Protein AF-A0A2M7FLP8-F1 (afdb_monomer_lite)

Structure (mmCIF, N/CA/C/O backbone):
data_AF-A0A2M7FLP8-F1
#
_entry.id   AF-A0A2M7FLP8-F1
#
loop_
_atom_site.group_PDB
_atom_site.id
_atom_site.type_symbol
_atom_site.label_atom_id
_atom_site.label_alt_id
_atom_site.label_comp_id
_atom_site.label_asym_id
_atom_site.label_entity_id
_atom_site.label_seq_id
_atom_site.pdbx_PDB_ins_code
_atom_site.Cartn_x
_atom_site.Cartn_y
_atom_site.Cartn_z
_atom_site.occupancy
_atom_site.B_iso_or_equiv
_atom_site.auth_seq_id
_atom_site.auth_comp_id
_atom_site.auth_asym_id
_atom_site.auth_atom_id
_atom_site.pdbx_PDB_model_num
ATOM 1 N N . LEU A 1 1 ? 17.988 -14.431 -6.220 1.00 44.38 1 LEU A N 1
ATOM 2 C CA . LEU A 1 1 ? 16.830 -15.177 -6.778 1.00 44.38 1 LEU A CA 1
ATOM 3 C C . LEU A 1 1 ? 16.066 -15.914 -5.669 1.00 44.38 1 LEU A C 1
ATOM 5 O O . LEU A 1 1 ? 15.676 -17.062 -5.817 1.00 44.38 1 LEU A O 1
ATOM 9 N N . THR A 1 2 ? 15.827 -15.233 -4.553 1.00 54.09 2 THR A N 1
ATOM 10 C CA . THR A 1 2 ? 15.030 -15.701 -3.413 1.00 54.09 2 THR A CA 1
ATOM 11 C C . THR A 1 2 ? 14.329 -14.444 -2.914 1.00 54.09 2 THR A C 1
ATOM 13 O O . THR A 1 2 ? 14.958 -13.666 -2.202 1.00 54.09 2 THR A O 1
ATOM 16 N N . PRO A 1 3 ? 13.139 -14.113 -3.455 1.00 52.19 3 PRO A N 1
ATOM 17 C CA . PRO A 1 3 ? 11.907 -14.583 -2.820 1.00 52.19 3 PRO A CA 1
ATOM 18 C C . PRO A 1 3 ? 10.701 -14.682 -3.791 1.00 52.19 3 PRO A C 1
ATOM 20 O O . PRO A 1 3 ? 10.069 -13.693 -4.126 1.00 52.19 3 PRO A O 1
ATOM 23 N N . THR A 1 4 ? 10.323 -15.894 -4.194 1.00 54.62 4 THR A N 1
ATOM 24 C CA . THR A 1 4 ? 8.962 -16.201 -4.716 1.00 54.62 4 THR A CA 1
ATOM 25 C C . THR A 1 4 ? 8.405 -17.471 -4.045 1.00 54.62 4 THR A C 1
ATOM 27 O O . THR A 1 4 ? 7.317 -17.955 -4.342 1.00 54.62 4 THR A O 1
ATOM 30 N N . LEU A 1 5 ? 9.160 -18.034 -3.094 1.00 55.06 5 LEU A N 1
ATOM 31 C CA . LEU A 1 5 ? 8.948 -19.375 -2.543 1.00 55.06 5 LEU A CA 1
ATOM 32 C C . LEU A 1 5 ? 7.967 -19.437 -1.360 1.00 55.06 5 LEU A C 1
ATOM 34 O O . LEU A 1 5 ? 7.637 -20.534 -0.933 1.00 55.06 5 LEU A O 1
ATOM 38 N N . LEU A 1 6 ? 7.450 -18.304 -0.871 1.00 60.72 6 L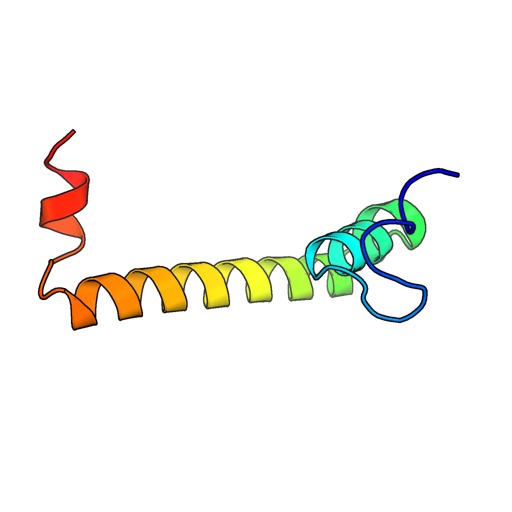EU A N 1
ATOM 39 C CA . LEU A 1 6 ? 6.355 -18.281 0.116 1.00 60.72 6 LEU A CA 1
ATOM 40 C C . LEU A 1 6 ? 4.993 -17.889 -0.491 1.00 60.72 6 LEU A C 1
ATOM 42 O O . LEU A 1 6 ? 3.995 -17.898 0.219 1.00 60.72 6 LEU A O 1
ATOM 46 N N . GLY A 1 7 ? 4.939 -17.557 -1.790 1.00 60.53 7 GLY A N 1
ATOM 47 C CA . GLY A 1 7 ? 3.731 -17.050 -2.459 1.00 60.53 7 GLY A CA 1
ATOM 48 C C . GLY A 1 7 ? 3.375 -17.710 -3.795 1.00 60.53 7 GLY A C 1
ATOM 49 O O . GLY A 1 7 ? 2.341 -17.384 -4.350 1.00 60.53 7 GLY A O 1
ATOM 50 N N . GLY A 1 8 ? 4.165 -18.651 -4.324 1.00 59.22 8 GLY A N 1
ATOM 51 C CA . GLY A 1 8 ? 3.844 -19.372 -5.566 1.00 59.22 8 GLY A CA 1
ATOM 52 C C . GLY A 1 8 ? 3.888 -18.511 -6.844 1.00 59.22 8 GLY A C 1
ATOM 53 O O . GLY A 1 8 ? 3.683 -17.304 -6.831 1.00 59.22 8 GLY A O 1
ATOM 54 N N . LYS A 1 9 ? 4.125 -19.150 -7.999 1.00 58.09 9 LYS A N 1
ATOM 55 C CA . LYS A 1 9 ? 4.356 -18.504 -9.315 1.00 58.09 9 LYS A CA 1
ATOM 56 C C . LYS A 1 9 ? 3.264 -17.506 -9.760 1.00 58.09 9 LYS A C 1
ATOM 58 O O . LYS A 1 9 ? 3.541 -16.644 -10.587 1.00 58.09 9 LYS A O 1
ATOM 63 N N . ASN A 1 10 ? 2.052 -17.621 -9.210 1.00 62.59 10 ASN A N 1
ATOM 64 C CA . ASN A 1 10 ? 0.881 -16.823 -9.584 1.00 62.59 10 ASN A CA 1
ATOM 65 C C . ASN A 1 10 ? 0.301 -15.968 -8.441 1.00 62.59 10 ASN A C 1
ATOM 67 O O . ASN A 1 10 ? -0.622 -15.202 -8.698 1.00 62.59 10 ASN A O 1
ATOM 71 N N . SER A 1 11 ? 0.789 -16.083 -7.200 1.00 57.53 11 SER A N 1
ATOM 72 C CA . SER A 1 11 ? 0.288 -15.283 -6.072 1.00 57.53 11 SER A CA 1
ATOM 73 C C . SER A 1 11 ? 1.344 -14.252 -5.684 1.00 57.53 11 SER A C 1
ATOM 75 O O . SER A 1 11 ? 2.080 -14.371 -4.704 1.00 57.53 11 SER A O 1
ATOM 77 N N . GLN A 1 12 ? 1.424 -13.231 -6.535 1.00 72.94 12 GLN A N 1
ATOM 78 C CA . GLN A 1 12 ? 2.250 -12.060 -6.287 1.00 72.94 12 GLN A CA 1
ATOM 79 C C . GLN A 1 12 ? 1.562 -11.170 -5.259 1.00 72.94 12 GLN A C 1
ATOM 81 O O . GLN A 1 12 ? 0.383 -10.831 -5.395 1.00 72.94 12 GLN A O 1
ATOM 86 N N . TRP A 1 13 ? 2.315 -10.768 -4.242 1.00 79.94 13 TRP A N 1
ATOM 87 C CA . TRP A 1 13 ? 1.841 -9.789 -3.277 1.00 79.94 13 TRP A CA 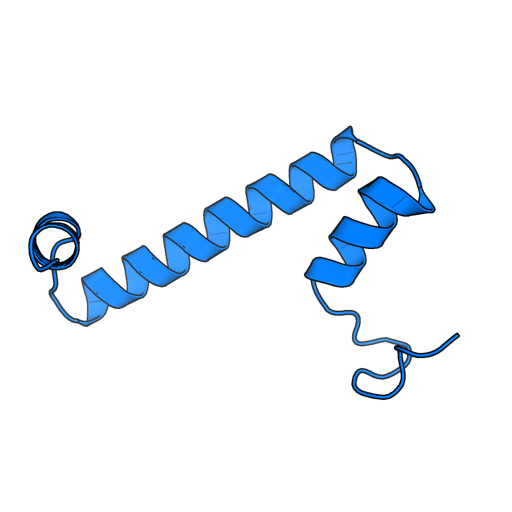1
ATOM 88 C C . TRP A 1 13 ? 1.652 -8.433 -3.962 1.00 79.94 13 TRP A C 1
ATOM 90 O O . TRP A 1 13 ? 2.393 -8.069 -4.875 1.00 79.94 13 TRP A O 1
ATOM 100 N N . PHE A 1 14 ? 0.667 -7.656 -3.511 1.00 84.44 14 PHE A N 1
ATOM 101 C CA . PHE A 1 14 ? 0.360 -6.352 -4.109 1.00 84.44 14 PHE A CA 1
ATOM 102 C C . PHE A 1 14 ? 1.573 -5.400 -4.106 1.00 84.44 14 PHE A C 1
ATOM 104 O O . PHE A 1 14 ? 1.797 -4.657 -5.058 1.00 84.44 14 PHE A O 1
ATOM 111 N N . THR A 1 15 ? 2.421 -5.471 -3.078 1.00 85.12 15 THR A N 1
ATOM 112 C CA . THR A 1 15 ? 3.672 -4.698 -2.995 1.00 85.12 15 THR A CA 1
ATOM 113 C C . THR A 1 15 ? 4.713 -5.123 -4.035 1.00 85.12 15 THR A C 1
ATOM 115 O O . THR A 1 15 ? 5.480 -4.287 -4.507 1.00 85.12 15 THR A O 1
ATOM 118 N N . GLU A 1 16 ? 4.710 -6.388 -4.454 1.00 87.25 16 GLU A N 1
ATOM 119 C CA . GLU A 1 16 ? 5.592 -6.920 -5.500 1.00 87.25 16 GLU A CA 1
ATOM 120 C C . GLU A 1 16 ? 5.213 -6.371 -6.886 1.00 87.25 16 GLU A C 1
ATOM 122 O O . GLU A 1 16 ? 6.085 -6.072 -7.708 1.00 87.25 16 GLU A O 1
ATOM 127 N N . GLN A 1 17 ? 3.917 -6.123 -7.118 1.00 87.25 17 GLN A N 1
ATOM 128 C CA . GLN A 1 17 ? 3.446 -5.413 -8.313 1.00 87.25 17 GLN A CA 1
ATOM 129 C C . GLN A 1 17 ? 3.973 -3.976 -8.354 1.00 87.25 17 GLN A C 1
ATOM 131 O O . GLN A 1 17 ? 4.520 -3.552 -9.372 1.00 87.25 17 GLN A O 1
ATOM 136 N N . ILE A 1 18 ? 3.870 -3.241 -7.242 1.00 88.25 18 ILE A N 1
ATOM 137 C CA . ILE A 1 18 ? 4.380 -1.865 -7.138 1.00 88.25 18 ILE A CA 1
ATOM 138 C C . ILE A 1 18 ? 5.899 -1.834 -7.363 1.00 88.25 18 ILE A C 1
ATOM 140 O O . ILE A 1 18 ? 6.397 -1.012 -8.136 1.00 88.25 18 ILE A O 1
ATOM 144 N N . TYR A 1 19 ? 6.630 -2.764 -6.740 1.00 90.31 19 TYR A N 1
ATOM 145 C CA . TYR A 1 19 ? 8.079 -2.891 -6.897 1.00 90.31 19 TYR A CA 1
ATOM 146 C C . TYR A 1 19 ? 8.474 -3.112 -8.361 1.00 90.31 19 TYR A C 1
ATOM 148 O O . TYR A 1 19 ? 9.360 -2.431 -8.880 1.00 90.31 19 TYR A O 1
ATOM 156 N N . THR A 1 20 ? 7.772 -4.014 -9.049 1.00 90.12 20 THR A N 1
ATOM 157 C CA . THR A 1 20 ? 8.022 -4.302 -10.464 1.00 90.12 20 THR A CA 1
ATOM 158 C C . THR A 1 20 ? 7.822 -3.057 -11.329 1.00 90.12 20 THR A C 1
ATOM 160 O O . THR A 1 20 ? 8.603 -2.827 -12.251 1.00 90.12 20 THR A O 1
ATOM 163 N N . GLN A 1 21 ? 6.816 -2.225 -11.040 1.00 90.19 21 GLN A N 1
ATOM 164 C CA . GLN A 1 21 ? 6.572 -1.004 -11.812 1.00 90.19 21 GLN A CA 1
ATOM 165 C C . GLN A 1 21 ? 7.633 0.075 -11.563 1.00 90.19 21 GLN A C 1
ATOM 167 O O . GLN A 1 21 ? 8.161 0.610 -12.533 1.00 90.19 21 GLN A O 1
ATO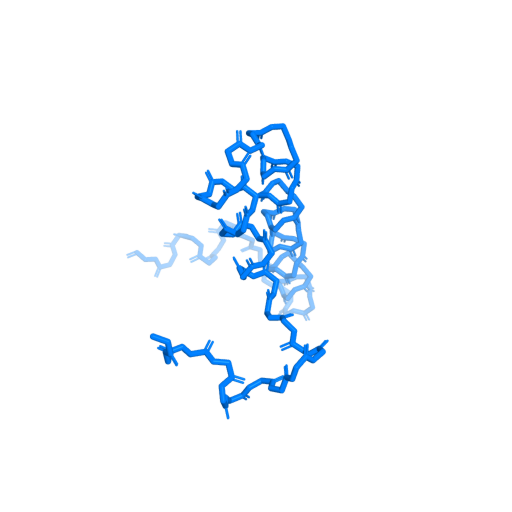M 172 N N . PHE A 1 22 ? 8.013 0.353 -10.312 1.00 88.31 22 PHE A N 1
ATOM 173 C CA . PHE A 1 22 ? 9.009 1.396 -10.023 1.00 88.31 22 PHE A CA 1
ATOM 174 C C . PHE A 1 22 ? 10.451 0.983 -10.310 1.00 88.31 22 PHE A C 1
ATOM 176 O O . PHE A 1 22 ? 11.209 1.777 -10.859 1.00 88.31 22 PHE A O 1
ATOM 183 N N . ILE A 1 23 ? 10.841 -0.231 -9.916 1.00 86.06 23 ILE A N 1
ATOM 184 C CA . ILE A 1 23 ? 12.253 -0.636 -9.866 1.00 86.06 23 ILE A CA 1
ATOM 185 C C . ILE A 1 23 ? 12.642 -1.488 -11.071 1.00 86.06 23 ILE A C 1
ATOM 187 O O . ILE A 1 23 ? 13.745 -1.352 -11.586 1.00 86.06 23 ILE A O 1
ATOM 191 N N . THR A 1 24 ? 11.756 -2.368 -11.546 1.00 91.38 24 THR A N 1
ATOM 192 C CA . THR A 1 24 ? 12.073 -3.234 -12.696 1.00 91.38 24 THR A CA 1
ATOM 193 C C . THR A 1 24 ? 11.725 -2.573 -14.024 1.00 91.38 24 THR A C 1
ATOM 195 O O . THR A 1 24 ? 12.509 -2.630 -14.967 1.00 91.38 24 THR A O 1
ATOM 198 N N . ARG A 1 25 ? 10.536 -1.969 -14.117 1.00 90.00 25 ARG A N 1
ATOM 199 C CA . ARG A 1 25 ? 10.003 -1.384 -15.357 1.00 90.00 25 ARG A CA 1
ATOM 200 C C . ARG A 1 25 ? 10.202 0.125 -15.453 1.00 90.00 25 ARG A C 1
ATOM 202 O O . ARG A 1 25 ? 9.966 0.669 -16.525 1.00 90.00 25 ARG A O 1
ATOM 209 N N . PHE A 1 26 ? 10.595 0.786 -14.360 1.00 89.19 26 PHE A N 1
ATOM 210 C CA . PHE A 1 26 ? 10.713 2.248 -14.257 1.00 89.19 26 PHE A CA 1
ATOM 211 C C . PHE A 1 26 ? 9.47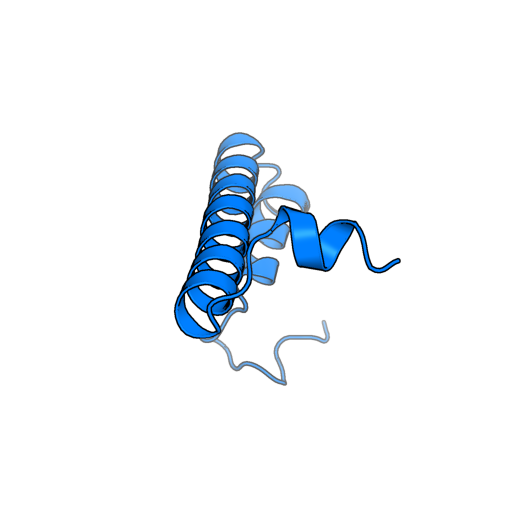6 3.009 -14.774 1.00 89.19 26 PHE A C 1
ATOM 213 O O . PHE A 1 26 ? 9.562 4.155 -15.211 1.00 89.19 26 PHE A O 1
ATOM 220 N N . ASN A 1 27 ? 8.306 2.372 -14.717 1.00 90.12 27 ASN A N 1
ATOM 221 C CA . ASN A 1 27 ? 7.034 2.940 -15.128 1.00 90.12 27 ASN A CA 1
ATOM 222 C C . ASN A 1 27 ? 6.432 3.702 -13.944 1.00 90.12 27 ASN A C 1
ATOM 224 O O . ASN A 1 27 ? 5.645 3.160 -13.161 1.00 90.12 27 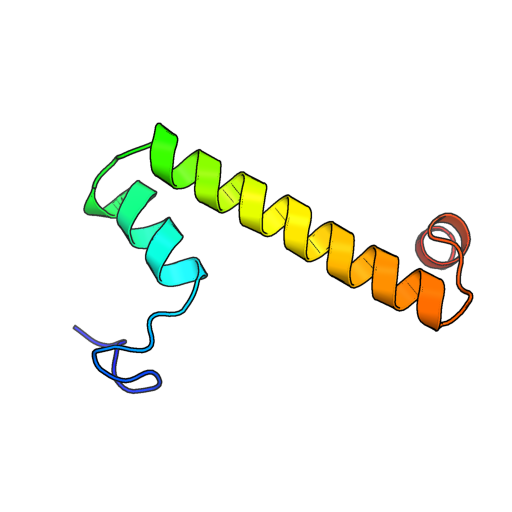ASN A O 1
ATOM 228 N N . TRP A 1 28 ? 6.847 4.962 -13.807 1.00 91.88 28 TRP A N 1
ATOM 229 C CA . TRP A 1 28 ? 6.416 5.838 -12.718 1.00 91.88 28 TRP A CA 1
ATOM 230 C C . TRP A 1 28 ? 4.909 6.079 -12.702 1.00 91.88 28 TRP A C 1
ATOM 232 O O . TRP A 1 28 ? 4.331 6.116 -11.620 1.00 91.88 28 TRP A O 1
ATOM 242 N N . GLU A 1 29 ? 4.260 6.188 -13.863 1.00 95.12 29 GLU A N 1
ATOM 243 C CA . GLU A 1 29 ? 2.816 6.437 -13.935 1.00 95.12 29 GLU A CA 1
ATOM 244 C C . GLU A 1 29 ? 2.017 5.257 -13.378 1.00 95.12 29 GLU A C 1
ATOM 246 O O . GLU A 1 29 ? 1.180 5.422 -12.486 1.00 95.12 29 GLU A O 1
ATOM 251 N N . GLN A 1 30 ? 2.321 4.041 -13.842 1.00 91.94 30 GLN A N 1
ATOM 252 C CA . GLN A 1 30 ? 1.623 2.845 -13.377 1.00 91.94 30 GLN A CA 1
ATOM 253 C C . GLN A 1 30 ? 1.992 2.491 -11.929 1.00 91.94 30 GLN A C 1
ATOM 255 O O . GLN A 1 30 ? 1.128 2.078 -11.152 1.00 91.94 30 GLN A O 1
ATOM 260 N N . GLY A 1 31 ? 3.256 2.680 -11.540 1.00 92.81 31 GLY A N 1
ATOM 261 C CA . GLY A 1 31 ? 3.689 2.499 -10.156 1.00 92.81 31 GLY A CA 1
ATOM 262 C C . GLY A 1 31 ? 2.978 3.462 -9.202 1.00 92.81 31 GLY A C 1
ATOM 263 O O . GLY A 1 31 ? 2.471 3.034 -8.162 1.00 92.81 31 GLY A O 1
ATOM 264 N N . ALA A 1 32 ? 2.868 4.745 -9.568 1.00 93.62 32 ALA A N 1
ATOM 265 C CA . ALA A 1 32 ? 2.1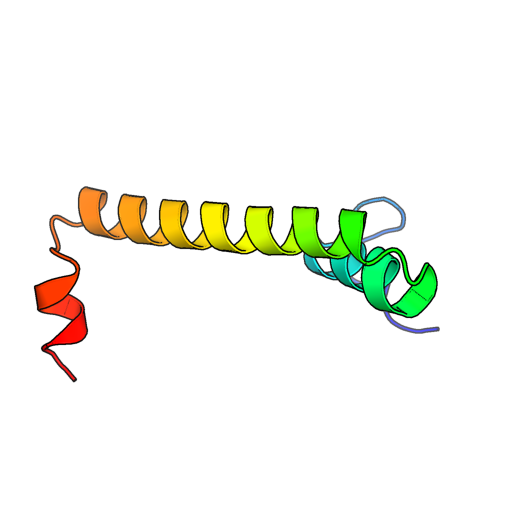69 5.745 -8.766 1.00 93.62 32 ALA A CA 1
ATOM 266 C C . ALA A 1 32 ? 0.673 5.431 -8.658 1.00 93.62 32 ALA A C 1
ATOM 268 O O . ALA A 1 32 ? 0.121 5.517 -7.563 1.00 93.62 32 ALA A O 1
ATOM 269 N N . ALA A 1 33 ? 0.033 4.989 -9.745 1.00 94.94 33 ALA A N 1
ATOM 270 C CA . ALA A 1 33 ? -1.367 4.568 -9.725 1.00 94.94 33 ALA A CA 1
ATOM 271 C C . ALA A 1 33 ? -1.618 3.437 -8.711 1.00 94.94 33 ALA A C 1
ATOM 273 O O . ALA A 1 33 ? -2.542 3.529 -7.899 1.00 94.94 33 ALA A O 1
ATOM 274 N N . PHE A 1 34 ? -0.769 2.403 -8.686 1.00 93.19 34 PHE A N 1
ATOM 275 C CA . PHE A 1 34 ? -0.872 1.346 -7.675 1.00 93.19 34 PHE A CA 1
ATOM 276 C C . PHE A 1 34 ? -0.542 1.835 -6.257 1.00 93.19 34 PHE A C 1
ATOM 278 O O . PHE A 1 34 ? -1.160 1.371 -5.299 1.00 93.19 34 PHE A O 1
ATOM 285 N N . GLY A 1 35 ? 0.371 2.798 -6.112 1.00 91.25 35 GLY A N 1
ATOM 286 C CA . GLY A 1 35 ? 0.651 3.461 -4.836 1.00 91.25 35 GLY A CA 1
ATOM 287 C C . GLY A 1 35 ? -0.562 4.218 -4.281 1.00 91.25 35 GLY A C 1
ATOM 288 O O . GLY A 1 35 ? -0.936 4.022 -3.126 1.00 91.25 35 GLY A O 1
ATOM 289 N N . PHE A 1 36 ? -1.236 5.022 -5.105 1.00 95.38 36 PHE A N 1
ATOM 290 C CA . PHE A 1 36 ? -2.475 5.703 -4.714 1.00 95.38 36 PHE A CA 1
ATOM 291 C C . PHE A 1 36 ? -3.604 4.723 -4.405 1.00 95.38 36 PHE A C 1
ATOM 293 O O . PHE A 1 36 ? -4.347 4.931 -3.446 1.00 95.38 36 PHE A O 1
ATOM 300 N N . LEU A 1 37 ? -3.709 3.634 -5.170 1.00 95.50 37 LEU A N 1
ATOM 301 C CA . LEU A 1 37 ? -4.670 2.574 -4.887 1.00 95.50 37 LEU A CA 1
ATOM 302 C C . LEU A 1 37 ? -4.410 1.943 -3.510 1.00 95.50 37 LEU A C 1
ATOM 304 O O . LEU A 1 37 ? -5.354 1.762 -2.741 1.00 95.50 37 LEU A O 1
ATOM 308 N N . LEU A 1 38 ? -3.144 1.676 -3.161 1.00 93.88 38 LEU A N 1
ATOM 309 C CA . LEU A 1 38 ? -2.778 1.167 -1.836 1.00 93.88 38 LEU A CA 1
ATOM 310 C C . LEU A 1 38 ? -3.181 2.133 -0.727 1.00 93.88 38 LEU A C 1
ATOM 312 O O . LEU A 1 38 ? -3.761 1.705 0.270 1.00 93.88 38 LEU A O 1
ATOM 316 N N . LEU A 1 39 ? -2.875 3.420 -0.896 1.00 95.12 39 LEU A N 1
ATOM 317 C CA . LEU A 1 39 ? -3.233 4.456 0.069 1.00 95.12 39 LEU A CA 1
ATOM 318 C C . LEU A 1 39 ? -4.748 4.511 0.262 1.00 95.12 39 LEU A C 1
ATOM 320 O O . LEU A 1 39 ? -5.219 4.389 1.389 1.00 95.12 39 LEU A O 1
ATOM 324 N N . GLY A 1 40 ? -5.509 4.602 -0.830 1.00 96.94 40 GLY A N 1
ATOM 325 C CA . GLY A 1 40 ? -6.968 4.650 -0.785 1.00 96.94 40 GLY A CA 1
ATOM 326 C C . GLY A 1 40 ? -7.572 3.429 -0.093 1.00 96.94 40 GLY A C 1
ATOM 327 O O . GLY A 1 40 ? -8.404 3.581 0.800 1.00 96.94 40 GLY A O 1
ATOM 328 N N . LEU A 1 41 ? -7.114 2.223 -0.441 1.00 95.75 41 LEU A N 1
ATOM 329 C CA . LEU A 1 41 ? -7.572 0.987 0.196 1.00 95.75 41 LEU A CA 1
ATOM 330 C C . LEU A 1 41 ? -7.185 0.922 1.675 1.00 95.75 41 LEU A C 1
ATOM 332 O O . LEU A 1 41 ? -8.015 0.554 2.501 1.00 95.75 41 LEU A O 1
ATOM 336 N N . SER A 1 42 ? -5.962 1.316 2.027 1.00 94.69 42 SER A N 1
ATOM 337 C CA . SER A 1 42 ? -5.497 1.300 3.420 1.00 94.69 42 SER A CA 1
ATOM 338 C C . SER A 1 42 ? -6.315 2.263 4.272 1.00 94.69 42 SER A C 1
ATOM 340 O O . SER A 1 42 ? -6.819 1.890 5.331 1.00 94.69 42 SER A O 1
ATOM 342 N N . THR A 1 43 ? -6.527 3.484 3.781 1.00 95.06 43 THR A N 1
ATOM 343 C CA . THR A 1 43 ? -7.388 4.469 4.435 1.00 95.06 43 THR A CA 1
ATOM 344 C C . THR A 1 43 ? -8.823 3.966 4.544 1.00 95.06 43 THR A C 1
ATOM 346 O O . THR A 1 43 ? -9.423 4.099 5.609 1.00 95.06 43 THR A O 1
ATOM 349 N N . ALA A 1 44 ? -9.369 3.349 3.492 1.00 96.19 44 ALA A N 1
ATOM 350 C CA . ALA A 1 44 ? -10.723 2.803 3.504 1.00 96.19 44 ALA A CA 1
ATOM 351 C C . ALA A 1 44 ? -10.884 1.679 4.536 1.00 96.19 44 ALA A C 1
ATOM 353 O O . ALA A 1 44 ? -11.879 1.661 5.257 1.00 96.19 44 ALA A O 1
ATOM 354 N N . ILE A 1 45 ? -9.900 0.782 4.653 1.00 95.19 45 ILE A N 1
ATOM 355 C CA . ILE A 1 45 ? -9.897 -0.296 5.651 1.00 95.19 45 ILE A CA 1
ATOM 356 C C . ILE A 1 45 ? -9.845 0.283 7.066 1.00 95.19 45 ILE A C 1
ATOM 358 O O . ILE A 1 45 ? -10.657 -0.101 7.904 1.00 95.19 45 ILE A O 1
ATOM 362 N N . VAL A 1 46 ? -8.938 1.227 7.337 1.00 93.12 46 VAL A N 1
ATOM 363 C CA . VAL A 1 46 ? -8.836 1.866 8.661 1.00 93.12 46 VAL A CA 1
ATOM 364 C C . VAL A 1 46 ? -10.127 2.611 8.999 1.00 93.12 46 VAL A C 1
ATOM 366 O O . VAL A 1 46 ? -10.660 2.459 10.096 1.00 93.12 46 VAL A O 1
ATOM 369 N N . TRP A 1 47 ? -10.679 3.364 8.049 1.00 93.00 47 TRP A N 1
ATOM 370 C CA . TRP A 1 47 ? -11.948 4.064 8.226 1.00 93.00 47 TRP A CA 1
ATOM 371 C C . TRP A 1 47 ? -13.112 3.108 8.485 1.00 93.00 47 TRP A C 1
ATOM 373 O O . TRP A 1 47 ? -13.909 3.348 9.392 1.00 93.00 47 TRP A O 1
ATOM 383 N N . ALA A 1 48 ? -13.199 2.009 7.734 1.00 94.75 48 ALA A N 1
ATOM 384 C CA . ALA A 1 48 ? -14.210 0.983 7.947 1.00 94.75 48 ALA A CA 1
ATOM 385 C C . ALA A 1 48 ? -14.054 0.328 9.326 1.00 94.75 48 ALA A C 1
ATOM 387 O O . ALA A 1 48 ? -15.044 0.191 10.039 1.00 94.75 48 ALA A O 1
ATOM 388 N N . GLY A 1 49 ? -12.827 -0.003 9.738 1.00 93.25 49 GLY A N 1
ATOM 389 C CA . GLY A 1 49 ? -12.536 -0.558 11.060 1.00 93.25 49 GLY A CA 1
ATOM 390 C C . GLY A 1 49 ? -12.964 0.373 12.194 1.00 93.25 49 GLY A C 1
ATOM 391 O O . GLY A 1 49 ? -13.645 -0.061 13.119 1.00 93.25 49 GLY A O 1
ATOM 392 N N . LEU A 1 50 ? -12.652 1.666 12.083 1.00 92.00 50 LEU A N 1
ATOM 393 C CA . LEU A 1 50 ? -13.066 2.684 13.053 1.00 92.00 50 LEU A CA 1
ATOM 394 C C . LEU A 1 50 ? -14.586 2.869 13.085 1.00 92.00 50 LEU A C 1
ATOM 396 O O . LEU A 1 50 ? -15.187 2.930 14.155 1.00 92.00 50 LEU A O 1
ATOM 400 N N . LYS A 1 51 ? -15.235 2.894 11.916 1.00 88.88 51 LYS A N 1
ATOM 401 C CA . LYS A 1 51 ? -16.695 2.992 11.823 1.00 88.88 51 LYS A CA 1
ATOM 402 C C . LYS A 1 51 ? -17.389 1.774 12.437 1.00 88.88 51 LYS A C 1
ATOM 404 O O . LYS A 1 51 ? -18.404 1.941 13.106 1.00 88.88 51 LYS A O 1
ATOM 409 N N . LEU A 1 52 ? -16.848 0.574 12.224 1.00 92.12 52 LEU A N 1
ATOM 410 C CA . LEU A 1 52 ? -17.374 -0.668 12.794 1.00 92.12 52 LEU A CA 1
ATOM 411 C C . LEU A 1 52 ? -17.125 -0.769 14.305 1.00 92.12 52 LEU A C 1
ATOM 413 O O . LEU A 1 52 ? -17.982 -1.290 15.012 1.00 92.12 52 LEU A O 1
ATOM 417 N N . SER A 1 53 ? -16.001 -0.251 14.815 1.00 89.69 53 SER A N 1
ATOM 418 C CA . SER A 1 53 ? -15.729 -0.212 16.261 1.00 89.69 53 SER A CA 1
ATOM 419 C C . SER A 1 53 ? -16.434 0.942 16.989 1.00 89.69 53 SER A C 1
ATOM 421 O O . SER A 1 53 ? -16.402 1.002 18.216 1.00 89.69 53 SER A O 1
ATOM 423 N N . GLY A 1 54 ? -17.068 1.863 16.254 1.00 85.12 54 GLY A N 1
ATOM 424 C CA . GLY A 1 54 ? -17.709 3.060 16.805 1.00 85.12 54 GLY A CA 1
ATOM 425 C C . GLY A 1 54 ? -16.726 4.152 17.248 1.00 85.12 54 GLY A C 1
ATOM 426 O O . GLY A 1 54 ? -17.143 5.124 17.877 1.00 85.12 54 GLY A O 1
ATOM 427 N N . GLN A 1 55 ? -15.437 4.019 16.926 1.00 83.38 55 GLN A N 1
ATOM 428 C CA . GLN A 1 55 ? -14.394 4.972 17.305 1.00 83.38 55 GLN A CA 1
ATOM 429 C C . GLN A 1 55 ? -14.265 6.103 16.279 1.00 83.38 55 GLN A C 1
ATOM 431 O O . GLN A 1 55 ? -14.285 5.888 15.065 1.00 83.38 55 GLN A O 1
ATOM 436 N N . LYS A 1 56 ? -14.085 7.338 16.760 1.00 78.44 56 LYS A N 1
ATOM 437 C CA . LYS A 1 56 ? -13.795 8.493 15.899 1.00 78.44 56 LYS A CA 1
ATOM 438 C C . LYS A 1 56 ? -12.283 8.631 15.703 1.00 78.44 56 LYS A C 1
ATOM 440 O O . LYS A 1 56 ? -11.525 8.540 16.663 1.00 78.44 56 LYS A O 1
ATOM 445 N N . PHE A 1 57 ? -11.848 8.931 14.474 1.00 71.25 57 PHE A N 1
ATOM 446 C CA . PHE A 1 57 ? -10.429 9.133 14.120 1.00 71.25 57 PHE A CA 1
ATOM 447 C C . PHE A 1 57 ? -9.691 10.087 15.078 1.00 71.25 57 PHE A C 1
ATOM 449 O O . PHE A 1 57 ? -8.576 9.791 15.499 1.00 71.25 57 PHE A O 1
ATOM 456 N N . GLY A 1 58 ? -10.324 11.202 15.464 1.00 72.81 58 GLY A N 1
ATOM 457 C CA . GLY A 1 58 ? -9.723 12.186 16.374 1.00 72.81 58 GLY A CA 1
ATOM 458 C C . GLY A 1 58 ? -9.476 11.655 17.789 1.00 72.81 58 GLY A C 1
ATOM 459 O O . GLY A 1 58 ? -8.515 12.056 18.432 1.00 72.81 58 GLY A O 1
ATOM 460 N N . GLU A 1 59 ? -10.287 10.704 18.250 1.00 73.19 59 GLU A N 1
ATOM 461 C CA . GLU A 1 59 ? -10.202 10.145 19.601 1.00 73.19 59 GLU A CA 1
ATOM 462 C C . GLU A 1 59 ? -9.066 9.118 19.726 1.00 73.19 59 GLU A C 1
ATOM 464 O O . GLU A 1 59 ? -8.411 9.032 20.762 1.00 73.19 59 GLU A O 1
ATOM 469 N N . VAL A 1 60 ? -8.783 8.379 18.647 1.00 74.25 60 VAL A N 1
ATOM 470 C CA . VAL A 1 60 ? -7.638 7.455 18.569 1.00 74.25 60 VAL A CA 1
ATOM 471 C C . VAL A 1 60 ? -6.325 8.223 18.411 1.00 74.25 60 VAL A C 1
ATOM 473 O O . VAL A 1 60 ? -5.343 7.883 19.062 1.00 74.25 60 VAL A O 1
ATOM 476 N N . MET A 1 61 ? -6.304 9.284 17.595 1.00 77.75 61 MET A N 1
ATOM 477 C CA . MET A 1 61 ? -5.093 10.087 17.391 1.00 77.75 61 MET A CA 1
ATOM 478 C C . MET A 1 61 ? -4.730 10.973 18.592 1.00 77.75 61 MET A C 1
ATOM 480 O O . MET A 1 61 ? -3.549 11.212 18.807 1.00 77.75 61 MET A O 1
ATOM 484 N N . GLN A 1 62 ? -5.703 11.436 19.390 1.00 74.62 62 GLN A N 1
ATOM 485 C CA . GLN A 1 62 ? -5.431 12.201 20.620 1.00 74.62 62 GLN A CA 1
ATOM 486 C C . GLN A 1 62 ? -4.920 11.350 21.789 1.00 74.62 62 GLN A C 1
ATOM 488 O O . GLN A 1 62 ? -4.457 11.909 22.778 1.00 74.62 62 GLN A O 1
ATOM 493 N N . LYS A 1 63 ? -5.044 10.019 21.725 1.00 60.66 63 LYS A N 1
ATOM 494 C CA . LYS A 1 63 ? -4.709 9.122 22.842 1.00 60.66 63 LYS A CA 1
ATOM 495 C C . LYS A 1 63 ? -3.230 8.706 22.908 1.00 60.66 63 LYS A C 1
ATOM 497 O O . LYS A 1 63 ? -2.914 7.764 23.631 1.00 60.66 63 LYS A O 1
ATOM 502 N N . THR A 1 64 ? -2.355 9.388 22.170 1.00 50.75 64 THR A N 1
ATOM 503 C CA . THR A 1 64 ? -0.888 9.238 22.234 1.00 50.75 64 THR A CA 1
ATOM 504 C C . THR A 1 64 ? -0.292 10.488 22.858 1.00 50.75 64 THR A C 1
ATOM 506 O O . THR A 1 64 ? 0.606 10.336 23.712 1.00 50.75 64 THR A O 1
#

pLDDT: mean 81.99, std 14.66, range [44.38, 96.94]

Foldseek 3Di:
DDDPVVQDPPRDDLVNVLCCCCPVVVPPVVSVVSVVVVVVVVVVVVVVVCVVVVHDPVVVVVPD

Secondary structure (DSSP, 8-state):
---STTTTTT---HHHHHHIIIIIS--HHHHHHHHHHHHHHHHHHHHHHHHHHT--HHHHHTT-

Radius of gyration: 16.53 Å; chains: 1; bounding box: 34×32×38 Å

Sequence (64 aa):
LTPTLLGGKNSQWFTEQIYTQFITRFNWEQGAAFGFLLLGLSTAIVWAGLKLSGQKFGEVMQKT